Protein AF-A0A9W3SSZ9-F1 (afdb_monomer)

pLDDT: mean 79.17, std 15.94, range [37.56, 94.69]

InterPro domains:
  IPR004995 Bacillus/Clostridium Ger spore germination protein [PF03323] (5-153)
  IPR050768 UPF0353/GerABKA protein families [PTHR22550] (8-150)

Radius of gyration: 18.75 Å; Cα contacts (8 Å, |Δi|>4): 209; chains: 1; bounding box: 41×47×50 Å

Solvent-accessible surface area (backbone atoms only — not comparable to full-atom values): 9500 Å² total; per-residue (Å²): 94,78,46,82,37,89,96,51,39,35,37,41,47,67,49,76,59,39,33,28,64,63,54,42,49,64,56,41,48,51,64,58,72,78,48,79,72,95,48,69,66,55,51,54,72,70,40,93,54,95,77,55,45,78,49,64,55,65,68,63,50,52,56,38,38,72,63,9,16,38,39,38,29,44,71,88,42,82,65,50,32,37,36,38,80,36,40,54,74,74,77,75,74,83,67,78,87,76,92,76,89,85,80,98,64,90,85,79,72,79,64,93,50,64,62,59,39,50,24,55,51,46,71,75,48,77,50,94,47,58,45,75,47,77,46,74,48,61,95,84,78,55,40,80,47,71,52,75,50,65,81,68,86,130

Secondary structure (DSSP, 8-state):
-EEEETTEEEEEE--TTTB-HHHIIIIIIHHHHS---SSHHHHHHHSS-TT-EEE--HHHHHHHHHTTEEEEEESS--S-EEEEE-B-----------------S------S-HHHHHHHHHHHS--TTEEEEEEEE-TTT-EEEEEEEES---

Nearest PDB structures (foldseek):
  6o59-assembly3_A  TM=6.657E-01  e=6.875E-06  Priestia megaterium
  6o59-assembly3_B  TM=6.948E-01  e=1.171E-02  Priestia megaterium
  8kea-assembly1_W  TM=2.723E-01  e=7.131E+00  unclassified Caudoviricetes

Organism: NCBI:txid1423143

Sequence (154 aa):
MEIASNNSAIVISYFRTLIDVNIFHEEVLTYIKEKSFDSLQDIQSVLPFENSKITNQMEDIQDSILNGYILIQFNTDKLNCLLVNVSKKEKRDISKAEIEYNIVGPQIAFVQDLDVNLNLVRRKLSTPYLQMKELKVGSLSNTTVAIVYVTRIS

Mean predicted aligned error: 10.83 Å

Foldseek 3Di:
DWADDPPWIKDKDADPLFFDVVCCVPQQVVQVNVDHDPDPVRSVVRGPAPDKDKDQDPVVVLQLRLNTWMWMDTPVDPRITITGHRGPDDPPVPPPDDDDDDDPDPPPDDDPDPSNVVSVVSNVDSDPQWDKDWAFDDPPPSDIDIDIDGNDDD

Structure (mmCIF, N/CA/C/O backbone):
data_AF-A0A9W3SSZ9-F1
#
_entry.id   AF-A0A9W3SSZ9-F1
#
loop_
_atom_site.group_PDB
_atom_site.id
_atom_site.type_symbol
_atom_site.label_atom_id
_atom_site.label_alt_id
_atom_site.label_comp_id
_atom_site.label_asym_id
_atom_site.label_entity_id
_atom_site.label_seq_id
_atom_site.pdbx_PDB_ins_code
_atom_site.Cartn_x
_atom_site.Cartn_y
_atom_site.Cartn_z
_atom_site.occupancy
_atom_site.B_iso_or_equiv
_atom_site.auth_seq_id
_atom_site.auth_comp_id
_atom_site.auth_asym_id
_atom_site.auth_atom_id
_atom_site.pdbx_PDB_model_num
ATOM 1 N N . MET A 1 1 ? 0.307 -7.162 4.121 1.00 60.81 1 MET A N 1
ATOM 2 C CA . MET A 1 1 ? 1.123 -7.476 5.313 1.00 60.81 1 MET A CA 1
ATOM 3 C C . MET A 1 1 ? 0.175 -7.640 6.487 1.00 60.81 1 MET A C 1
ATOM 5 O O . MET A 1 1 ? -0.707 -6.807 6.639 1.00 60.81 1 MET A O 1
ATOM 9 N N . GLU A 1 2 ? 0.321 -8.695 7.282 1.00 55.72 2 GLU A N 1
ATOM 10 C CA . GLU A 1 2 ? -0.495 -8.914 8.486 1.00 55.72 2 GLU A CA 1
ATOM 11 C C . GLU A 1 2 ? 0.363 -8.664 9.731 1.00 55.72 2 GLU A C 1
ATOM 13 O O . GLU A 1 2 ? 1.519 -9.090 9.777 1.00 55.72 2 GLU A O 1
ATOM 18 N N . ILE A 1 3 ? -0.175 -7.933 10.708 1.00 59.28 3 ILE A N 1
ATOM 19 C CA . ILE A 1 3 ? 0.488 -7.588 11.970 1.00 59.28 3 ILE A CA 1
ATOM 20 C C . ILE A 1 3 ? -0.464 -7.958 13.108 1.00 59.28 3 ILE A C 1
ATOM 22 O O . ILE A 1 3 ? -1.571 -7.437 13.202 1.00 59.28 3 ILE A O 1
ATOM 26 N N . ALA A 1 4 ? -0.050 -8.866 13.987 1.00 52.44 4 ALA A N 1
ATOM 27 C CA . ALA A 1 4 ? -0.847 -9.222 15.155 1.00 52.44 4 ALA A CA 1
ATOM 28 C C . ALA A 1 4 ? -0.723 -8.132 16.235 1.00 52.44 4 ALA A C 1
ATOM 30 O O . ALA A 1 4 ? 0.385 -7.842 16.679 1.00 52.44 4 ALA A O 1
ATOM 31 N N . SER A 1 5 ? -1.850 -7.558 16.665 1.00 44.97 5 SER A N 1
ATOM 32 C CA . SER A 1 5 ? -1.963 -6.775 17.902 1.00 44.97 5 SER A CA 1
ATOM 33 C C . SER A 1 5 ? -2.897 -7.525 18.859 1.00 44.97 5 SER A C 1
ATOM 35 O O . SER A 1 5 ? -3.788 -8.252 18.410 1.00 44.97 5 SER A O 1
ATOM 37 N N . ASN A 1 6 ? -2.634 -7.451 20.168 1.00 46.12 6 ASN A N 1
ATOM 38 C CA . ASN A 1 6 ? -3.260 -8.312 21.177 1.00 46.12 6 ASN A CA 1
ATOM 39 C C . ASN A 1 6 ? -4.797 -8.292 21.0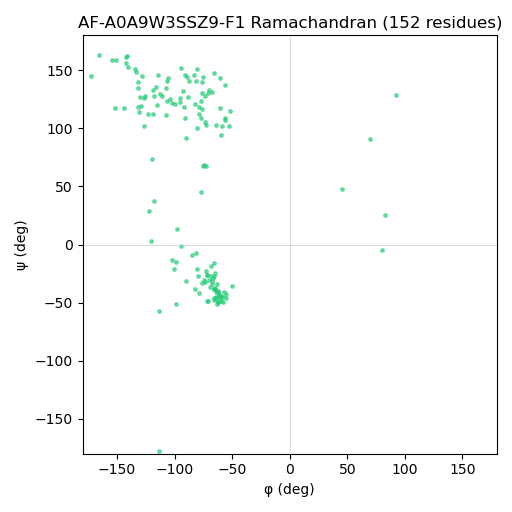60 1.00 46.12 6 ASN A C 1
ATOM 41 O O . ASN A 1 6 ? -5.438 -7.280 21.311 1.00 46.12 6 ASN A O 1
ATOM 45 N N . ASN A 1 7 ? -5.349 -9.458 20.707 1.00 50.53 7 ASN A N 1
ATOM 46 C CA . ASN A 1 7 ? -6.765 -9.804 20.528 1.00 50.53 7 ASN A CA 1
ATOM 47 C C . ASN A 1 7 ? -7.471 -9.406 19.213 1.00 50.53 7 ASN A C 1
ATOM 49 O O . ASN A 1 7 ? -8.598 -9.848 18.998 1.00 50.53 7 ASN A O 1
ATOM 53 N N . SER A 1 8 ? -6.834 -8.674 18.293 1.00 61.81 8 SER A N 1
ATOM 54 C CA . SER A 1 8 ? -7.321 -8.486 16.912 1.00 61.81 8 SER A CA 1
ATOM 55 C C . SER A 1 8 ? -6.151 -8.235 15.959 1.00 61.81 8 SER A C 1
ATOM 57 O O . SER A 1 8 ? -5.426 -7.251 16.079 1.00 61.81 8 SER A O 1
ATOM 59 N N . ALA A 1 9 ? -5.944 -9.130 14.990 1.00 79.94 9 ALA A N 1
ATOM 60 C CA . ALA A 1 9 ? -4.898 -8.943 13.987 1.00 79.94 9 ALA A CA 1
ATOM 61 C C . ALA A 1 9 ? -5.236 -7.747 13.082 1.00 79.94 9 ALA A C 1
ATOM 63 O O . ALA A 1 9 ? -6.350 -7.660 12.572 1.00 79.94 9 ALA A O 1
ATOM 64 N N . ILE A 1 10 ? -4.282 -6.844 12.872 1.00 86.50 10 ILE A N 1
ATOM 65 C CA . ILE A 1 10 ? -4.391 -5.721 11.940 1.00 86.50 10 ILE A CA 1
ATOM 66 C C . ILE A 1 10 ? -3.817 -6.166 10.594 1.00 86.50 10 ILE A C 1
ATOM 68 O O . ILE A 1 10 ? -2.720 -6.721 10.507 1.00 86.50 10 ILE A O 1
ATOM 72 N N . VAL A 1 11 ? -4.549 -5.910 9.518 1.00 88.31 11 VAL A N 1
ATOM 73 C CA . VAL A 1 11 ? -4.113 -6.192 8.152 1.00 88.31 11 VAL A CA 1
ATOM 74 C C . VAL A 1 11 ? -3.858 -4.873 7.442 1.00 88.31 11 VAL A C 1
ATOM 76 O O . VAL A 1 11 ? -4.721 -3.999 7.411 1.00 88.31 11 VAL A O 1
ATOM 79 N N . ILE A 1 12 ? -2.670 -4.749 6.851 1.00 91.06 12 ILE A N 1
ATOM 80 C CA . ILE A 1 12 ? -2.271 -3.586 6.062 1.00 91.06 12 ILE A CA 1
ATOM 81 C C . ILE A 1 12 ? -2.061 -4.006 4.606 1.00 91.06 12 ILE A C 1
ATOM 83 O O . ILE A 1 12 ? -1.206 -4.849 4.307 1.00 91.06 12 ILE A O 1
ATOM 87 N N . SER A 1 13 ? -2.819 -3.405 3.693 1.00 90.69 13 SER A N 1
ATOM 88 C CA . SER A 1 13 ? -2.784 -3.685 2.251 1.00 90.69 13 SER A CA 1
ATOM 89 C C . SER A 1 13 ? -2.327 -2.457 1.468 1.00 90.69 13 SER A C 1
ATOM 91 O O . SER A 1 13 ? -2.767 -1.348 1.751 1.00 90.69 13 SER A O 1
ATOM 93 N N . TYR A 1 14 ? -1.427 -2.644 0.500 1.00 90.38 14 TYR A N 1
ATOM 94 C CA . TYR A 1 14 ? -0.870 -1.558 -0.311 1.00 90.38 14 TYR A CA 1
ATOM 95 C C . TYR A 1 14 ? -0.150 -2.082 -1.557 1.00 90.38 14 TYR A C 1
ATOM 97 O O . TYR A 1 14 ? 0.264 -3.243 -1.613 1.00 90.38 14 TYR A O 1
ATOM 105 N N . PHE A 1 15 ? 0.078 -1.196 -2.527 1.00 86.56 15 PHE A N 1
ATOM 106 C CA . PHE A 1 15 ? 1.016 -1.439 -3.621 1.00 86.56 15 PHE A CA 1
ATOM 107 C C . PHE A 1 15 ? 2.404 -0.917 -3.251 1.00 86.56 15 PHE A C 1
ATOM 109 O O . PHE A 1 15 ? 2.631 0.291 -3.233 1.00 86.56 15 PHE A O 1
ATOM 116 N N . ARG A 1 16 ? 3.355 -1.830 -3.004 1.00 84.62 16 ARG A N 1
ATOM 117 C CA . ARG A 1 16 ? 4.745 -1.500 -2.619 1.00 84.62 16 ARG A CA 1
ATOM 118 C C . ARG A 1 16 ? 5.395 -0.479 -3.557 1.00 84.62 16 ARG A C 1
ATOM 120 O O . ARG A 1 16 ? 6.150 0.376 -3.112 1.00 84.62 16 ARG A O 1
ATOM 127 N N . THR A 1 17 ? 5.077 -0.543 -4.847 1.00 81.88 17 THR A N 1
ATOM 128 C CA . THR A 1 17 ? 5.632 0.365 -5.853 1.00 81.88 17 THR A CA 1
ATOM 129 C C . THR A 1 17 ? 5.144 1.802 -5.691 1.00 81.88 17 THR A C 1
ATOM 131 O O . THR A 1 17 ? 5.870 2.700 -6.093 1.00 81.88 17 THR A O 1
ATOM 134 N N . LEU A 1 18 ? 3.958 2.041 -5.121 1.00 86.31 18 LEU A N 1
ATOM 135 C CA . LEU A 1 18 ? 3.317 3.363 -5.051 1.00 86.31 18 LEU A CA 1
ATOM 136 C C . LEU A 1 18 ? 3.510 4.090 -3.716 1.00 86.31 18 LEU A C 1
ATOM 138 O O . LEU A 1 18 ? 3.280 5.297 -3.645 1.00 86.31 18 LEU A O 1
ATOM 142 N N . ILE A 1 19 ? 3.937 3.375 -2.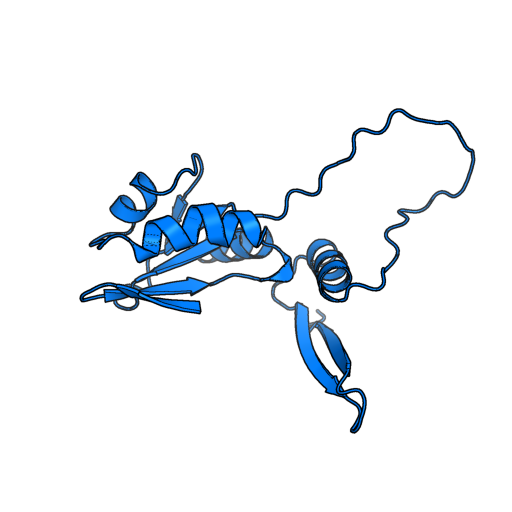678 1.00 89.50 19 ILE A N 1
ATOM 143 C CA . ILE A 1 19 ? 4.148 3.943 -1.346 1.00 89.50 19 ILE A CA 1
ATOM 144 C C . ILE A 1 19 ? 5.602 4.362 -1.136 1.00 89.50 19 ILE A C 1
ATOM 146 O O . ILE A 1 19 ? 6.525 3.771 -1.708 1.00 89.50 19 ILE A O 1
ATOM 150 N N . ASP A 1 20 ? 5.807 5.362 -0.287 1.00 89.56 20 ASP A N 1
ATOM 151 C CA . ASP A 1 20 ? 7.107 5.668 0.291 1.00 89.56 20 ASP A CA 1
ATOM 152 C C . ASP A 1 20 ? 7.377 4.685 1.431 1.00 89.56 20 ASP A C 1
ATOM 154 O O . ASP A 1 20 ? 6.689 4.662 2.451 1.00 89.56 20 ASP A O 1
ATOM 158 N N . VAL A 1 21 ? 8.367 3.820 1.219 1.00 86.06 21 VAL A N 1
ATOM 159 C CA . VAL A 1 21 ? 8.701 2.752 2.161 1.00 86.06 21 VAL A CA 1
ATOM 160 C C . VAL A 1 21 ? 9.253 3.332 3.464 1.00 86.06 21 VAL A C 1
ATOM 162 O O . VAL A 1 21 ? 8.993 2.762 4.519 1.00 86.06 21 VAL A O 1
ATOM 165 N N . ASN A 1 22 ? 9.948 4.472 3.428 1.00 87.50 22 ASN A N 1
ATOM 166 C CA . ASN A 1 22 ? 10.500 5.079 4.639 1.00 87.50 22 ASN A CA 1
ATOM 167 C C . ASN A 1 22 ? 9.374 5.647 5.503 1.00 87.50 22 ASN A C 1
ATOM 169 O O . ASN A 1 22 ? 9.273 5.276 6.668 1.00 87.50 22 ASN A O 1
ATOM 173 N N . ILE A 1 23 ? 8.459 6.422 4.906 1.00 87.75 23 ILE A N 1
ATOM 174 C CA . ILE A 1 23 ? 7.266 6.936 5.606 1.00 87.75 23 ILE A CA 1
ATOM 175 C C . ILE A 1 23 ? 6.444 5.771 6.168 1.00 87.75 23 ILE A C 1
ATOM 177 O O . ILE A 1 23 ? 6.046 5.781 7.329 1.00 87.75 23 ILE A O 1
ATOM 181 N N . PHE A 1 24 ? 6.221 4.719 5.375 1.00 88.94 24 PHE A N 1
ATOM 182 C CA . PHE A 1 24 ? 5.481 3.550 5.846 1.00 88.94 24 PHE A CA 1
ATOM 183 C C . PHE A 1 24 ? 6.148 2.876 7.057 1.00 88.94 24 PHE A C 1
ATOM 185 O O . PHE A 1 24 ? 5.474 2.523 8.026 1.00 88.94 24 PHE A O 1
ATOM 192 N N . HIS A 1 25 ? 7.466 2.693 7.031 1.00 86.12 25 HIS A N 1
ATOM 193 C CA . HIS A 1 25 ? 8.176 2.049 8.132 1.00 86.12 25 HIS A CA 1
ATOM 194 C C . HIS A 1 25 ? 8.2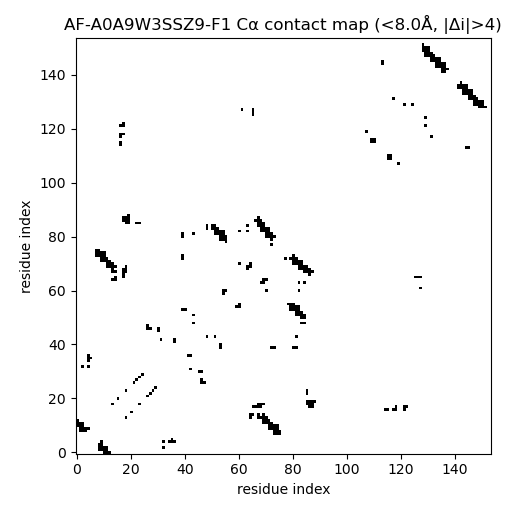62 2.936 9.379 1.00 86.12 25 HIS A C 1
ATOM 196 O O . HIS A 1 25 ? 7.952 2.461 10.471 1.00 86.12 25 HIS A O 1
ATOM 202 N N . GLU A 1 26 ? 8.657 4.196 9.227 1.00 85.06 26 GLU A N 1
ATOM 203 C CA . GLU A 1 26 ? 8.935 5.093 10.351 1.00 85.06 26 GLU A CA 1
ATOM 204 C C . GLU A 1 26 ? 7.653 5.666 10.962 1.00 85.06 26 GLU A C 1
ATOM 206 O O . GLU A 1 26 ? 7.518 5.681 12.186 1.00 85.06 26 GLU A O 1
ATOM 211 N N . GLU A 1 27 ? 6.683 6.056 10.132 1.00 84.25 27 GLU A N 1
ATOM 212 C CA . GLU A 1 27 ? 5.498 6.808 10.564 1.00 84.25 27 GLU A CA 1
ATOM 213 C C . GLU A 1 27 ? 4.228 5.959 10.689 1.00 84.25 27 GLU A C 1
ATOM 215 O O . GLU A 1 27 ? 3.252 6.402 11.292 1.00 84.25 27 GLU A O 1
ATOM 220 N N . VAL A 1 28 ? 4.213 4.730 10.161 1.00 87.62 28 VAL A N 1
ATOM 221 C CA . VAL A 1 28 ? 3.059 3.822 10.305 1.00 87.62 28 VAL A CA 1
ATOM 222 C C . VAL A 1 28 ? 3.413 2.604 11.147 1.00 87.62 28 VAL A C 1
ATOM 224 O O . VAL A 1 28 ? 2.773 2.353 12.169 1.00 87.62 28 VAL A O 1
ATOM 227 N N . LEU A 1 29 ? 4.428 1.830 10.749 1.00 86.12 29 LEU A N 1
ATOM 228 C CA . LEU A 1 29 ? 4.731 0.567 11.431 1.00 86.12 29 LEU A CA 1
ATOM 229 C C . LEU A 1 29 ? 5.193 0.765 12.877 1.00 86.12 29 LEU A C 1
ATOM 231 O O . LEU A 1 29 ? 4.806 -0.038 13.727 1.00 86.12 29 LEU A O 1
ATOM 235 N N . THR A 1 30 ? 5.983 1.802 13.163 1.00 84.31 30 THR A N 1
ATOM 236 C CA . THR A 1 30 ? 6.425 2.127 14.531 1.00 84.31 30 THR A CA 1
ATOM 237 C C . THR A 1 30 ? 5.227 2.356 15.455 1.00 84.31 30 THR A C 1
ATOM 239 O O . THR A 1 30 ? 5.103 1.705 16.488 1.00 84.31 30 THR A O 1
ATOM 242 N N . TYR A 1 31 ? 4.269 3.183 15.029 1.00 83.56 31 TYR A N 1
ATOM 243 C CA . TYR A 1 31 ? 3.095 3.532 15.831 1.00 83.56 31 TYR A CA 1
ATOM 244 C C . TYR A 1 31 ? 2.125 2.364 16.028 1.00 83.56 31 TYR A C 1
ATOM 246 O O . TYR A 1 31 ? 1.539 2.230 17.103 1.00 83.56 31 TYR A O 1
ATOM 254 N N . ILE A 1 32 ? 1.958 1.512 15.010 1.00 83.31 32 ILE A N 1
ATOM 255 C CA . ILE A 1 32 ? 1.027 0.378 15.077 1.00 83.31 32 ILE A CA 1
ATOM 256 C C . ILE A 1 32 ? 1.588 -0.774 15.923 1.00 83.31 32 ILE A C 1
ATOM 258 O O . ILE A 1 32 ? 0.825 -1.473 16.584 1.00 83.31 32 ILE A O 1
ATOM 262 N N . LYS A 1 33 ? 2.910 -0.993 15.923 1.00 78.69 33 LYS A N 1
ATOM 263 C CA . LYS A 1 33 ? 3.532 -2.095 16.680 1.00 78.69 33 LYS A CA 1
ATOM 264 C C . LYS A 1 33 ? 3.596 -1.849 18.183 1.00 78.69 33 LYS A C 1
ATOM 266 O O . LYS A 1 33 ? 3.581 -2.807 18.949 1.00 78.69 33 LYS A O 1
ATOM 271 N N . GLU A 1 34 ? 3.710 -0.595 18.602 1.00 68.38 34 GLU A N 1
ATOM 272 C CA . GLU A 1 34 ? 3.947 -0.245 20.006 1.00 68.38 34 GLU A CA 1
ATOM 273 C C . GLU A 1 34 ? 2.665 -0.169 20.847 1.00 68.38 34 GLU A C 1
ATOM 275 O O . GLU A 1 34 ? 2.740 -0.048 22.070 1.00 68.38 34 GLU A O 1
ATOM 280 N N . LYS A 1 35 ? 1.485 -0.238 20.218 1.00 72.75 35 LYS A N 1
ATOM 281 C CA . LYS A 1 35 ? 0.201 0.019 20.878 1.00 72.75 35 LYS A CA 1
ATOM 282 C C . LYS A 1 35 ? -0.861 -1.024 20.536 1.00 72.75 35 LYS A C 1
ATOM 284 O O . LYS A 1 35 ? -0.877 -1.618 19.459 1.00 72.75 35 LYS A O 1
ATOM 289 N N . SER A 1 36 ? -1.775 -1.227 21.479 1.00 77.81 36 SER A N 1
ATOM 290 C CA . SER A 1 36 ? -3.044 -1.914 21.248 1.00 77.81 36 SER A CA 1
ATOM 291 C C . SER A 1 36 ? -4.090 -0.910 20.773 1.00 77.81 36 SER A C 1
ATOM 293 O O . SER A 1 36 ? -4.140 0.211 21.280 1.00 77.81 36 SER A O 1
ATOM 295 N N . PHE A 1 37 ? -4.926 -1.324 19.827 1.00 83.19 37 PHE A N 1
ATOM 296 C CA . PHE A 1 37 ? -6.004 -0.507 19.280 1.00 83.19 37 PHE A CA 1
ATOM 297 C C . PHE A 1 37 ? -7.286 -1.329 19.257 1.00 83.19 37 PHE A C 1
ATOM 299 O O . PHE A 1 37 ? -7.259 -2.474 18.802 1.00 83.19 37 PHE A O 1
ATOM 306 N N . ASP A 1 38 ? -8.387 -0.728 19.700 1.00 82.19 38 ASP A N 1
ATOM 307 C CA . ASP A 1 38 ? -9.701 -1.374 19.738 1.00 82.19 38 ASP A CA 1
ATOM 308 C C . ASP A 1 38 ? -10.580 -0.935 18.555 1.00 82.19 38 ASP A C 1
ATOM 310 O O . ASP A 1 38 ? -11.510 -1.642 18.165 1.00 82.19 38 ASP A O 1
ATOM 314 N N . SER A 1 39 ? -10.275 0.219 17.947 1.00 86.06 39 SER A N 1
ATOM 315 C CA . SER A 1 39 ? -11.007 0.777 16.810 1.00 86.06 39 SER A CA 1
ATOM 316 C C . SER A 1 39 ? -10.098 1.437 15.764 1.00 86.06 39 SER A C 1
ATOM 318 O O . SER A 1 39 ? -8.934 1.762 16.011 1.00 86.06 39 SER A O 1
ATOM 320 N N . LEU A 1 40 ? -10.631 1.644 14.553 1.00 87.56 40 LEU A N 1
ATOM 321 C CA . LEU A 1 40 ? -9.913 2.345 13.479 1.00 87.56 40 LEU A CA 1
ATOM 322 C C . LEU A 1 40 ? -9.698 3.826 13.818 1.00 87.56 40 LEU A C 1
ATOM 324 O O . LEU A 1 40 ? -8.711 4.413 13.380 1.00 87.56 40 LEU A O 1
ATOM 328 N N . GLN A 1 41 ? -10.594 4.416 14.610 1.00 88.00 41 GLN A N 1
ATOM 329 C CA . GLN A 1 41 ? -10.499 5.789 15.100 1.00 88.00 41 GLN A CA 1
ATOM 330 C C . GLN A 1 41 ? -9.299 5.961 16.037 1.00 88.00 41 GLN A C 1
ATOM 332 O O . GLN A 1 41 ? -8.602 6.973 15.955 1.00 88.00 41 GLN A O 1
ATOM 337 N N . ASP A 1 42 ? -9.000 4.955 16.863 1.00 87.81 42 ASP A N 1
ATOM 338 C CA . ASP A 1 42 ? -7.824 4.985 17.738 1.00 87.81 42 ASP A CA 1
ATOM 339 C C . ASP A 1 42 ? -6.541 5.018 16.907 1.00 87.81 42 ASP A C 1
ATO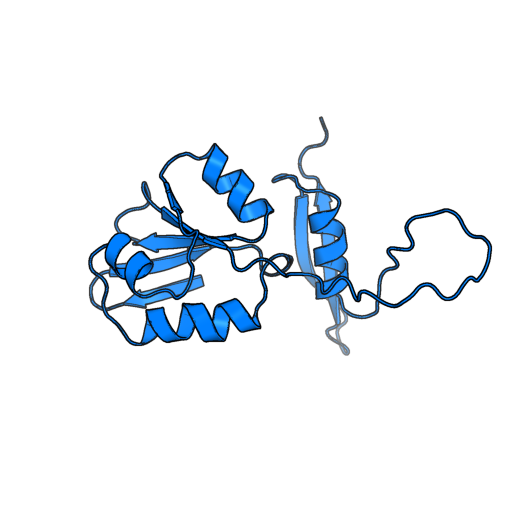M 341 O O . ASP A 1 42 ? -5.665 5.852 17.142 1.00 87.81 42 ASP A O 1
ATOM 345 N N . ILE A 1 43 ? -6.460 4.168 15.878 1.00 87.88 43 ILE A N 1
ATOM 346 C CA . ILE A 1 43 ? -5.331 4.154 14.939 1.00 87.88 43 ILE A CA 1
ATOM 347 C C . ILE A 1 43 ? -5.223 5.513 14.237 1.00 87.88 43 ILE A C 1
ATOM 349 O O . ILE A 1 43 ? -4.140 6.095 14.181 1.00 87.88 43 ILE A O 1
ATOM 353 N N . GLN A 1 44 ? -6.347 6.048 13.756 1.00 88.62 44 GLN A N 1
ATOM 354 C CA . GLN A 1 44 ? -6.408 7.344 13.085 1.00 88.62 44 GLN A CA 1
ATOM 355 C C . GLN A 1 44 ? -5.872 8.485 13.961 1.00 88.62 44 GLN A C 1
ATOM 357 O O . GLN A 1 44 ? -5.159 9.350 13.462 1.00 88.62 44 GLN A O 1
ATOM 362 N N . SER A 1 45 ? -6.190 8.475 15.257 1.00 85.81 45 SER A N 1
ATOM 363 C CA . SER A 1 45 ? -5.787 9.522 16.203 1.00 85.81 45 SER A CA 1
ATOM 364 C C . SER A 1 45 ? -4.295 9.512 16.551 1.00 85.81 45 SER A C 1
ATOM 366 O O . SER A 1 45 ? -3.736 10.543 16.923 1.00 85.81 45 SER A O 1
ATOM 368 N N . VAL A 1 46 ? -3.649 8.348 16.456 1.00 85.88 46 VAL A N 1
ATOM 369 C CA . VAL A 1 46 ? -2.236 8.171 16.817 1.00 85.88 46 VAL A CA 1
ATOM 370 C C . VAL A 1 46 ? -1.315 8.409 15.627 1.00 85.88 46 VAL A C 1
ATOM 372 O O . VAL A 1 46 ? -0.175 8.838 15.805 1.00 85.88 46 VAL A O 1
ATOM 375 N N . LEU A 1 47 ? -1.792 8.099 14.427 1.00 85.69 47 LEU A N 1
ATOM 376 C CA . LEU A 1 47 ? -1.026 8.239 13.203 1.00 85.69 47 LEU A CA 1
ATOM 377 C C . LEU A 1 47 ? -0.841 9.731 12.847 1.00 85.69 47 LEU A C 1
ATOM 379 O O . LEU A 1 47 ? -1.828 10.466 12.793 1.00 85.69 47 LEU A O 1
ATOM 383 N N . PRO A 1 48 ? 0.389 10.197 12.550 1.00 82.25 48 PRO A N 1
ATOM 384 C CA . PRO A 1 48 ? 0.689 11.610 12.286 1.00 82.25 48 PRO A CA 1
ATOM 385 C C . PRO A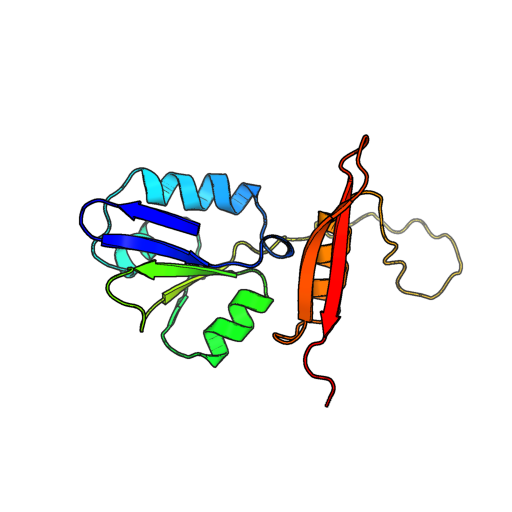 1 48 ? 0.265 12.071 10.873 1.00 82.25 48 PRO A C 1
ATOM 387 O O . PRO A 1 48 ? 1.013 12.750 10.175 1.00 82.25 48 PRO A O 1
ATOM 390 N N . PHE A 1 49 ? -0.941 11.708 10.424 1.00 83.56 49 PHE A N 1
ATOM 391 C CA . PHE A 1 49 ? -1.434 11.986 9.071 1.00 83.56 49 PHE A CA 1
ATOM 392 C C . PHE A 1 49 ? -2.749 12.767 9.112 1.00 83.56 49 PHE A C 1
ATOM 394 O O . PHE A 1 49 ? -3.795 12.223 9.467 1.00 83.56 49 PHE A O 1
ATOM 401 N N . GLU A 1 50 ? -2.713 14.025 8.665 1.00 68.38 50 GLU A N 1
ATOM 402 C CA . GLU A 1 50 ? -3.858 14.948 8.755 1.00 68.38 50 GLU A CA 1
ATOM 403 C C . GLU A 1 50 ? -5.075 14.541 7.906 1.00 68.38 50 GLU A C 1
ATOM 405 O O . GLU A 1 50 ? -6.201 14.870 8.254 1.00 68.38 50 GLU A O 1
ATOM 410 N N . ASN A 1 51 ? -4.873 13.805 6.806 1.00 73.56 51 ASN A N 1
ATOM 411 C CA . ASN A 1 51 ? -5.925 13.505 5.820 1.00 73.56 51 ASN A CA 1
ATOM 412 C C . ASN A 1 51 ? -6.224 12.005 5.688 1.00 73.56 51 ASN A C 1
ATOM 414 O O . ASN A 1 51 ? -6.441 11.491 4.587 1.00 73.56 51 ASN A O 1
ATOM 418 N N . SER A 1 52 ? -6.189 11.280 6.802 1.00 88.56 52 SER A N 1
ATOM 419 C CA . SER A 1 52 ? -6.619 9.884 6.842 1.00 88.56 52 SER A CA 1
ATOM 420 C C . SER A 1 52 ? -8.153 9.779 6.806 1.00 88.56 52 SER A C 1
ATOM 422 O O . SER A 1 52 ? -8.857 10.629 7.353 1.00 88.56 52 SER A O 1
ATOM 424 N N . LYS A 1 53 ? -8.693 8.759 6.128 1.00 92.44 53 LYS A N 1
ATOM 425 C CA . LYS A 1 53 ? -10.143 8.599 5.898 1.00 92.44 53 LYS A CA 1
ATOM 426 C C . LYS A 1 53 ? -10.592 7.195 6.276 1.00 92.44 53 LYS A C 1
ATOM 428 O O . LYS A 1 53 ? -10.057 6.228 5.746 1.00 92.44 53 LYS A O 1
ATOM 433 N N . ILE A 1 54 ? -11.608 7.078 7.128 1.00 93.69 54 ILE A N 1
ATOM 434 C CA . ILE A 1 54 ? -12.298 5.804 7.361 1.00 93.69 54 ILE A CA 1
ATOM 435 C C . ILE A 1 54 ? -13.426 5.674 6.336 1.00 93.69 54 ILE A C 1
ATOM 437 O O . ILE A 1 54 ? -14.235 6.592 6.188 1.00 93.69 54 ILE A O 1
ATOM 441 N N . THR A 1 55 ? -13.474 4.565 5.602 1.00 94.00 55 THR A N 1
ATOM 442 C CA . THR A 1 55 ? -14.513 4.314 4.594 1.00 94.00 55 THR A CA 1
ATOM 443 C C . THR A 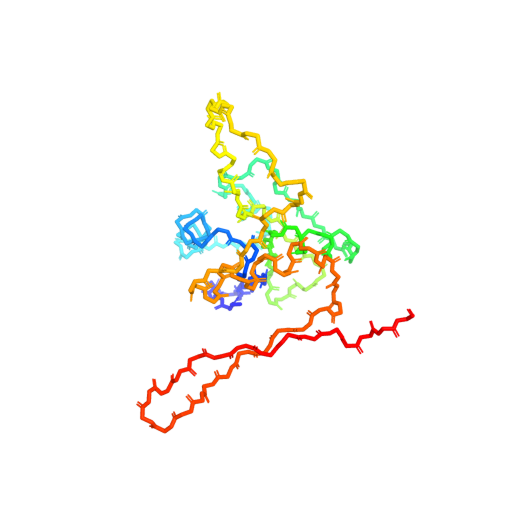1 55 ? -14.789 2.821 4.431 1.00 94.00 55 THR A C 1
ATOM 445 O O . THR A 1 55 ? -13.957 1.971 4.752 1.00 94.00 55 THR A O 1
ATOM 448 N N . ASN A 1 56 ? -15.971 2.519 3.905 1.00 93.44 56 ASN A N 1
ATOM 449 C CA . ASN A 1 56 ? -16.396 1.197 3.448 1.00 93.44 56 ASN A CA 1
ATOM 450 C C . ASN A 1 56 ? -16.773 1.195 1.952 1.00 93.44 56 ASN A C 1
ATOM 452 O O . ASN A 1 56 ? -17.233 0.184 1.423 1.00 93.44 56 ASN A O 1
ATOM 456 N N . GLN A 1 57 ? -16.604 2.331 1.267 1.00 93.75 57 GLN A N 1
ATOM 457 C CA . GLN A 1 57 ? -16.960 2.485 -0.140 1.00 93.75 57 GLN A CA 1
ATOM 458 C C . GLN A 1 57 ? -15.846 1.928 -1.027 1.00 93.75 57 GLN A C 1
ATOM 460 O O . GLN A 1 57 ? -14.703 2.381 -0.975 1.00 93.75 57 GLN A O 1
ATOM 465 N N . MET A 1 58 ? -16.178 0.946 -1.866 1.00 90.31 58 MET A N 1
ATOM 466 C CA . MET A 1 58 ? -15.194 0.253 -2.707 1.00 90.31 58 MET A CA 1
ATOM 467 C C . MET A 1 58 ? -14.518 1.171 -3.731 1.00 90.31 58 MET A C 1
ATOM 469 O O . MET A 1 58 ? -13.342 0.979 -4.027 1.00 90.31 58 MET A O 1
ATOM 473 N N . GLU A 1 59 ? -15.240 2.162 -4.249 1.00 89.75 59 GLU A N 1
ATOM 474 C CA . GLU A 1 59 ? -14.722 3.152 -5.202 1.00 89.75 59 GLU A CA 1
ATOM 475 C C . GLU A 1 59 ? -13.611 3.997 -4.562 1.00 89.75 59 GLU A C 1
ATOM 477 O O . GLU A 1 59 ? -12.490 4.023 -5.066 1.00 89.75 59 GLU A O 1
ATOM 482 N N . ASP A 1 60 ? -13.873 4.560 -3.375 1.00 91.00 60 ASP A N 1
ATOM 483 C CA . ASP A 1 60 ? -12.878 5.305 -2.593 1.00 91.00 60 ASP A CA 1
ATOM 484 C C . ASP A 1 60 ? -11.621 4.471 -2.314 1.00 91.00 60 ASP A C 1
ATOM 486 O O . ASP A 1 60 ? -10.495 4.974 -2.379 1.00 91.00 60 ASP A O 1
ATOM 490 N N . ILE A 1 61 ? -11.815 3.197 -1.959 1.00 92.56 61 ILE A N 1
ATOM 491 C CA . ILE A 1 61 ? -10.730 2.274 -1.621 1.00 92.56 61 ILE A CA 1
ATOM 492 C C . ILE A 1 61 ? -9.855 2.004 -2.845 1.00 92.56 61 ILE A C 1
ATOM 494 O O . ILE A 1 61 ? -8.627 2.084 -2.749 1.00 92.56 61 ILE A O 1
ATOM 498 N N . GLN A 1 62 ? -10.471 1.693 -3.988 1.00 90.50 62 GLN A N 1
ATOM 499 C CA . GLN A 1 62 ? -9.746 1.414 -5.227 1.00 90.50 62 GLN A CA 1
ATOM 500 C C . GLN A 1 62 ? -8.945 2.632 -5.677 1.00 90.50 62 GLN A C 1
ATOM 502 O O . GLN A 1 62 ? -7.738 2.509 -5.910 1.00 90.50 62 GLN A O 1
ATOM 507 N N . ASP A 1 63 ? -9.584 3.800 -5.723 1.00 91.06 63 ASP A N 1
ATOM 508 C CA . ASP A 1 63 ? -8.929 5.040 -6.126 1.00 91.06 63 ASP A CA 1
ATOM 509 C C . ASP A 1 63 ? -7.776 5.384 -5.180 1.00 91.06 63 ASP A C 1
ATOM 511 O O . ASP A 1 63 ? -6.672 5.702 -5.627 1.00 91.06 63 ASP A O 1
ATOM 515 N N . SER A 1 64 ? -7.971 5.257 -3.868 1.00 92.06 64 SER A N 1
ATOM 516 C CA . SER A 1 64 ? -6.931 5.584 -2.886 1.00 92.06 64 SER A CA 1
ATOM 517 C C . SER A 1 64 ? -5.729 4.641 -2.981 1.00 92.06 64 SER A C 1
ATOM 519 O O . SER A 1 64 ? -4.584 5.099 -3.028 1.00 92.06 64 SER A O 1
ATOM 521 N N . ILE A 1 65 ? -5.950 3.326 -3.072 1.00 90.81 65 ILE A N 1
ATOM 522 C CA . ILE A 1 65 ? -4.858 2.344 -3.190 1.00 90.81 65 ILE A CA 1
ATOM 523 C C . ILE A 1 65 ? -4.056 2.563 -4.484 1.00 90.81 65 ILE A C 1
ATOM 525 O O . ILE A 1 65 ? -2.822 2.492 -4.467 1.00 90.81 65 ILE A O 1
ATOM 52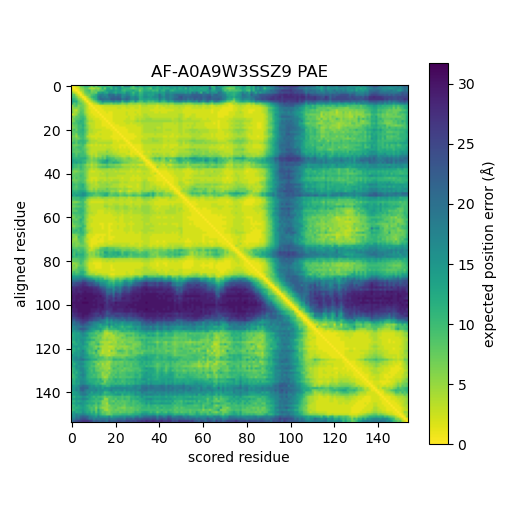9 N N . LEU A 1 66 ? -4.726 2.876 -5.599 1.00 88.12 66 LEU A N 1
ATOM 530 C CA . LEU A 1 66 ? -4.070 3.201 -6.873 1.00 88.12 66 LEU A CA 1
ATOM 531 C C . LEU A 1 66 ? -3.301 4.531 -6.834 1.00 88.12 66 LEU A C 1
ATOM 533 O O . LEU A 1 66 ? -2.403 4.736 -7.649 1.00 88.12 66 LEU A O 1
ATOM 537 N N . ASN A 1 67 ? -3.600 5.397 -5.866 1.00 89.00 67 ASN A N 1
ATOM 538 C CA . ASN A 1 67 ? -2.891 6.649 -5.613 1.00 89.00 67 ASN A CA 1
ATOM 539 C C . ASN A 1 67 ? -1.838 6.543 -4.492 1.00 89.00 67 ASN A C 1
ATOM 541 O O . ASN A 1 67 ? -1.325 7.561 -4.032 1.00 89.00 67 ASN A O 1
ATOM 545 N N . GLY A 1 68 ? -1.477 5.329 -4.059 1.00 89.12 68 GLY A N 1
ATOM 546 C CA . GLY A 1 68 ? -0.401 5.117 -3.084 1.00 89.12 68 GLY A CA 1
ATOM 547 C C . GLY A 1 68 ? -0.821 5.294 -1.626 1.00 89.12 68 GLY A C 1
ATOM 548 O O . GLY A 1 68 ? 0.016 5.592 -0.775 1.00 89.12 68 GLY A O 1
ATOM 549 N N . TYR A 1 69 ? -2.103 5.105 -1.321 1.00 93.19 69 TYR A N 1
ATOM 550 C CA . TYR A 1 69 ? -2.564 4.983 0.057 1.00 93.19 69 TYR A CA 1
ATOM 551 C C . TYR A 1 69 ? -2.325 3.558 0.567 1.00 93.19 69 TYR A C 1
ATOM 553 O O . TYR A 1 69 ? -2.361 2.587 -0.196 1.00 93.19 69 TYR A O 1
ATOM 561 N N . ILE A 1 70 ? -2.121 3.434 1.876 1.00 93.50 70 ILE A N 1
ATOM 562 C CA . ILE A 1 70 ? -2.249 2.158 2.582 1.00 93.50 70 ILE A CA 1
ATOM 563 C C . ILE A 1 70 ? -3.680 2.009 3.093 1.00 93.50 70 ILE A C 1
ATOM 565 O O . ILE A 1 70 ? -4.319 2.985 3.490 1.00 93.50 70 ILE A O 1
ATOM 569 N N . LEU A 1 71 ? -4.158 0.770 3.104 1.00 93.69 71 LEU A N 1
ATOM 570 C CA . LEU A 1 71 ? -5.417 0.370 3.712 1.00 93.69 71 LEU A CA 1
ATOM 571 C C . LEU A 1 71 ? -5.119 -0.400 4.994 1.00 93.69 71 LEU A C 1
ATOM 573 O O . LEU A 1 71 ? -4.417 -1.409 4.943 1.00 93.69 71 LEU A O 1
ATOM 577 N N . ILE A 1 72 ? -5.665 0.056 6.117 1.00 92.06 72 ILE A N 1
ATOM 578 C CA . ILE A 1 72 ? -5.558 -0.588 7.429 1.00 92.06 72 ILE A CA 1
ATOM 579 C C . ILE A 1 72 ? -6.946 -1.085 7.835 1.00 92.06 72 ILE A C 1
ATOM 581 O O . ILE A 1 72 ? -7.915 -0.330 7.798 1.00 92.06 72 ILE A O 1
ATOM 585 N N . GLN A 1 73 ? -7.046 -2.349 8.230 1.00 92.06 73 GLN A N 1
ATOM 586 C CA . GLN A 1 73 ? -8.293 -2.970 8.682 1.00 92.06 73 GLN A CA 1
ATOM 587 C C . GLN A 1 73 ? -8.018 -3.933 9.837 1.00 92.06 73 GLN A C 1
ATOM 589 O O . GLN A 1 73 ? -6.915 -4.474 9.947 1.00 92.06 73 GLN A O 1
ATOM 594 N N . PHE A 1 74 ? -9.023 -4.202 10.664 1.00 88.88 74 PHE A N 1
ATOM 595 C CA . PHE A 1 74 ? -8.953 -5.323 11.596 1.00 88.88 74 PHE A CA 1
ATOM 596 C C . PHE A 1 74 ? -9.362 -6.609 10.881 1.00 88.88 74 PHE A C 1
ATOM 598 O O . PHE A 1 74 ? -10.229 -6.619 10.016 1.00 88.88 74 PHE A O 1
ATOM 605 N N . ASN A 1 75 ? -8.761 -7.735 11.245 1.00 81.12 75 ASN A N 1
ATOM 606 C CA . ASN A 1 75 ? -9.108 -9.024 10.650 1.00 81.12 75 ASN A CA 1
ATOM 607 C C . ASN A 1 75 ? -10.559 -9.437 10.975 1.00 81.12 75 ASN A C 1
ATOM 609 O O . ASN A 1 75 ? -11.174 -10.197 10.228 1.00 81.12 75 ASN A O 1
ATOM 613 N N . THR A 1 76 ? -11.099 -8.921 12.082 1.00 80.19 76 THR A N 1
ATOM 614 C CA . THR A 1 76 ? -12.471 -9.136 12.558 1.00 80.19 76 THR A CA 1
ATOM 615 C C . THR A 1 76 ? -13.508 -8.262 11.844 1.00 80.19 76 THR A C 1
ATOM 617 O O . THR A 1 76 ? -14.650 -8.697 11.715 1.00 80.19 76 THR A O 1
ATOM 620 N N . ASP A 1 77 ? -13.125 -7.087 11.330 1.00 79.19 77 ASP A N 1
ATOM 621 C CA . ASP A 1 77 ? -13.989 -6.179 10.563 1.00 79.19 77 ASP A CA 1
ATOM 622 C C . ASP A 1 77 ? -13.345 -5.829 9.213 1.00 79.19 77 ASP A C 1
ATOM 624 O O . ASP A 1 77 ? -12.448 -4.992 9.121 1.00 79.19 77 ASP A O 1
ATOM 628 N N . LYS A 1 78 ? -13.837 -6.484 8.154 1.00 75.50 78 LYS A N 1
ATOM 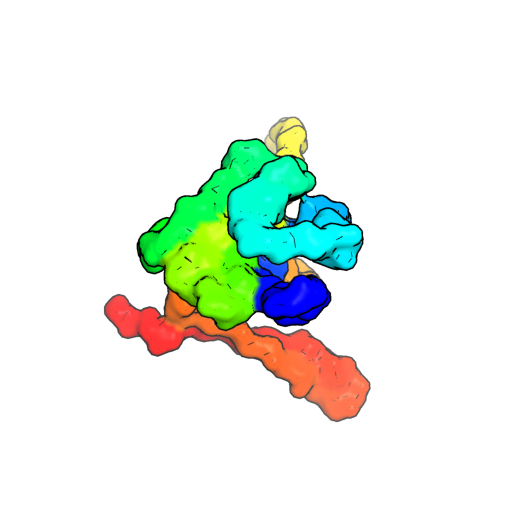629 C CA . LYS A 1 78 ? -13.418 -6.251 6.762 1.00 75.50 78 LYS A CA 1
ATOM 630 C C . LYS A 1 78 ? -14.318 -5.265 6.015 1.00 75.50 78 LYS A C 1
ATOM 632 O O . LYS A 1 78 ? -14.094 -5.037 4.828 1.00 75.50 78 LYS A O 1
ATOM 637 N N . LEU A 1 79 ? -15.370 -4.753 6.655 1.00 81.00 79 LEU A N 1
ATOM 638 C CA . LEU A 1 79 ? -16.296 -3.816 6.020 1.00 81.00 79 LEU A CA 1
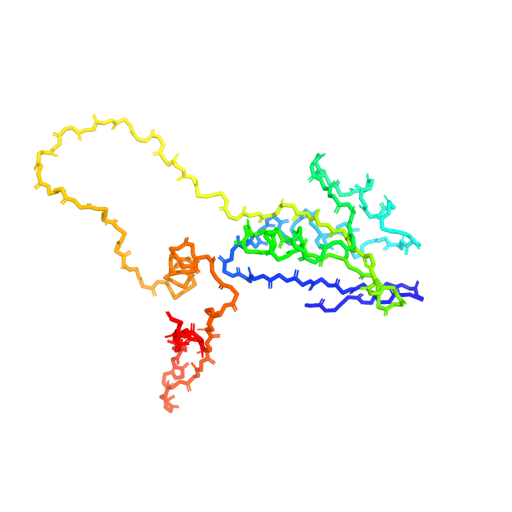ATOM 639 C C . LEU A 1 79 ? -15.733 -2.401 6.060 1.00 81.00 79 LEU A C 1
ATOM 641 O O . LEU A 1 79 ? -15.871 -1.667 5.087 1.00 81.00 79 LEU A O 1
ATOM 645 N N . ASN A 1 80 ? -15.085 -2.034 7.164 1.00 90.25 80 ASN A N 1
ATOM 646 C CA . ASN A 1 80 ? -14.497 -0.715 7.340 1.00 90.25 80 ASN A CA 1
ATOM 647 C C . ASN A 1 80 ? -12.979 -0.770 7.214 1.00 90.25 80 ASN A C 1
ATOM 649 O O . ASN A 1 80 ? -12.323 -1.699 7.686 1.00 90.25 80 ASN A O 1
ATOM 653 N N . CYS A 1 81 ? -12.409 0.270 6.619 1.00 93.44 81 CYS A N 1
ATOM 654 C CA . CYS A 1 81 ? -10.969 0.422 6.543 1.00 93.44 81 CYS A CA 1
ATOM 655 C C . CYS A 1 81 ? -10.546 1.873 6.759 1.00 93.44 81 CYS A C 1
ATOM 657 O O . CYS A 1 81 ? -11.297 2.808 6.476 1.00 93.44 81 CYS A O 1
ATOM 659 N N . LEU A 1 82 ? -9.331 2.047 7.268 1.00 94.31 82 LEU A N 1
ATOM 660 C CA . LEU A 1 82 ? -8.656 3.328 7.392 1.00 94.31 82 LEU A CA 1
ATOM 661 C C . LEU A 1 82 ? -7.673 3.481 6.228 1.00 94.31 82 LEU A C 1
ATOM 663 O O . LEU A 1 82 ? -6.750 2.683 6.066 1.00 94.31 82 LEU A O 1
ATOM 667 N N . LEU A 1 83 ? -7.872 4.524 5.434 1.00 94.69 83 LEU A N 1
ATOM 668 C CA . LEU A 1 83 ? -7.007 4.918 4.334 1.00 94.69 83 LEU A CA 1
ATOM 669 C C . LEU A 1 83 ? -6.027 5.985 4.817 1.00 94.69 83 LEU A C 1
ATOM 671 O O . LEU A 1 83 ? -6.442 7.025 5.335 1.00 94.69 83 LEU A O 1
ATOM 675 N N . VAL A 1 84 ? -4.731 5.750 4.614 1.00 93.88 84 VAL A N 1
ATOM 676 C CA . VAL A 1 84 ? -3.661 6.687 4.992 1.00 93.88 84 VAL A CA 1
ATOM 677 C C . VAL A 1 84 ? -2.777 6.952 3.781 1.00 93.88 84 VAL A C 1
ATOM 679 O O . VAL A 1 84 ? -2.285 6.020 3.143 1.00 93.88 84 VAL A O 1
ATOM 682 N N . ASN A 1 85 ? -2.584 8.227 3.445 1.00 91.94 85 ASN A N 1
ATOM 683 C CA . ASN A 1 85 ? -1.734 8.612 2.325 1.00 91.94 85 ASN A CA 1
ATOM 684 C C . ASN A 1 85 ? -0.260 8.505 2.725 1.00 91.94 85 ASN A C 1
ATOM 686 O O . ASN A 1 85 ? 0.246 9.339 3.471 1.00 91.94 85 ASN A O 1
ATOM 690 N N . VAL A 1 86 ? 0.424 7.510 2.170 1.00 90.88 86 VAL A N 1
ATOM 691 C CA . VAL A 1 86 ? 1.880 7.340 2.272 1.00 90.88 86 VAL A CA 1
ATOM 692 C C . VAL A 1 86 ? 2.509 7.303 0.880 1.00 90.88 86 VAL A C 1
ATOM 694 O O . VAL A 1 86 ? 3.500 6.615 0.645 1.00 90.88 86 VAL A O 1
ATOM 697 N N . SER A 1 87 ? 1.887 7.983 -0.082 1.00 86.94 87 SER A N 1
ATOM 698 C CA . SER A 1 87 ? 2.300 7.931 -1.482 1.00 86.94 87 SER A CA 1
ATOM 699 C C . SER A 1 87 ? 3.732 8.434 -1.658 1.00 86.94 87 SER A C 1
ATOM 701 O O . SER A 1 87 ? 4.163 9.390 -1.006 1.00 86.94 87 SER A O 1
ATOM 703 N N . LYS A 1 88 ? 4.472 7.806 -2.581 1.00 77.38 88 LYS A N 1
ATOM 704 C CA . LYS A 1 88 ? 5.778 8.306 -3.027 1.00 77.38 88 LYS A CA 1
ATOM 705 C C . LYS A 1 88 ? 5.598 9.707 -3.603 1.00 77.38 88 LYS A C 1
ATOM 707 O O . LYS A 1 88 ? 5.163 9.875 -4.744 1.00 77.38 88 LYS A O 1
ATOM 712 N N . LYS A 1 89 ? 5.957 10.724 -2.822 1.00 68.50 89 LYS A N 1
ATOM 713 C CA . LYS A 1 89 ? 6.126 12.080 -3.335 1.00 68.50 89 LYS A CA 1
ATOM 714 C C . LYS A 1 89 ? 7.408 12.072 -4.147 1.00 68.50 89 LYS A C 1
ATOM 716 O O . LYS A 1 89 ? 8.500 12.097 -3.588 1.00 68.50 89 LYS A O 1
ATOM 721 N N . GLU A 1 90 ? 7.293 12.036 -5.470 1.00 55.50 90 GLU A N 1
ATOM 722 C CA . GLU A 1 90 ? 8.446 12.407 -6.275 1.00 55.50 90 GLU A CA 1
ATOM 723 C C . GLU A 1 90 ? 8.781 13.847 -5.921 1.00 55.50 90 GLU A C 1
ATOM 725 O O . GLU A 1 90 ? 7.957 14.754 -6.091 1.00 55.50 90 GLU A O 1
ATOM 730 N N . LYS A 1 91 ? 9.980 14.044 -5.365 1.00 46.03 91 LYS A N 1
ATOM 731 C CA . LYS A 1 91 ? 10.606 15.354 -5.351 1.00 46.03 91 LYS A CA 1
ATOM 732 C C . LYS A 1 91 ? 10.582 15.800 -6.807 1.00 46.03 91 LYS A C 1
ATOM 734 O O . LYS A 1 91 ? 11.364 15.325 -7.621 1.00 46.03 91 LYS A O 1
ATOM 739 N N . ARG A 1 92 ? 9.643 16.679 -7.160 1.00 43.56 92 ARG A N 1
ATOM 740 C CA . ARG A 1 92 ? 9.893 17.611 -8.248 1.00 43.56 92 ARG A CA 1
ATOM 741 C C . ARG A 1 92 ? 11.109 18.370 -7.754 1.00 43.56 92 ARG A C 1
ATOM 743 O O . ARG A 1 92 ? 10.952 19.266 -6.928 1.00 43.56 92 ARG A O 1
ATOM 750 N N . ASP A 1 93 ? 12.302 17.939 -8.148 1.00 37.88 93 ASP A N 1
ATOM 751 C CA . ASP A 1 93 ? 13.458 18.807 -8.058 1.00 37.88 93 ASP A CA 1
ATOM 752 C C . ASP A 1 93 ? 13.053 20.042 -8.848 1.00 37.88 93 ASP A C 1
ATOM 754 O O . ASP A 1 93 ? 12.865 20.008 -10.064 1.00 37.88 93 ASP A O 1
ATOM 758 N N . ILE A 1 94 ? 12.791 21.123 -8.124 1.00 41.31 94 ILE A N 1
ATOM 759 C CA . ILE A 1 94 ? 12.610 22.437 -8.715 1.00 41.31 94 ILE A CA 1
ATOM 760 C C . ILE A 1 94 ? 14.028 22.884 -9.082 1.00 41.31 94 ILE A C 1
ATOM 762 O O . ILE A 1 94 ? 14.606 23.753 -8.432 1.00 41.31 94 ILE A O 1
ATOM 766 N N . SER A 1 95 ? 14.651 22.221 -10.059 1.00 43.22 95 SER A N 1
ATOM 767 C CA . SER A 1 95 ? 15.900 22.697 -10.634 1.00 43.22 95 SER A CA 1
ATOM 768 C C . SER A 1 95 ? 15.562 23.902 -11.509 1.00 43.22 95 SER A C 1
ATOM 770 O O . SER A 1 95 ? 14.632 23.886 -12.319 1.00 43.22 95 SER A O 1
ATOM 772 N N . LYS A 1 96 ? 16.266 25.014 -11.271 1.00 37.56 96 LYS A N 1
ATOM 773 C CA . LYS A 1 96 ? 16.171 26.205 -12.118 1.00 37.56 96 LYS A CA 1
ATOM 774 C C . LYS A 1 96 ? 16.498 25.805 -13.555 1.00 37.56 96 LYS A C 1
ATOM 776 O O . LYS A 1 96 ? 17.441 25.059 -13.785 1.00 37.56 96 LYS A O 1
ATOM 781 N N . ALA A 1 97 ? 15.707 26.325 -14.489 1.00 37.84 97 ALA A N 1
ATOM 782 C CA . ALA A 1 97 ? 15.863 26.102 -15.915 1.00 37.84 97 ALA A CA 1
ATOM 783 C C . ALA A 1 97 ? 17.270 26.501 -16.387 1.00 37.84 97 ALA A C 1
ATOM 785 O O . ALA A 1 97 ? 17.579 27.690 -16.468 1.00 37.84 97 ALA A O 1
ATOM 786 N N . GLU A 1 98 ? 18.094 25.516 -16.731 1.00 39.78 98 GLU A N 1
ATOM 787 C CA . GLU A 1 98 ? 19.195 25.714 -17.667 1.00 39.78 98 GLU A CA 1
ATOM 788 C C . GLU A 1 98 ? 18.663 25.384 -19.063 1.00 39.78 98 GLU A C 1
ATOM 790 O O . GLU A 1 98 ? 18.118 24.311 -19.323 1.00 39.78 98 GLU A O 1
ATOM 795 N N . ILE A 1 99 ? 18.693 26.398 -19.924 1.00 47.44 99 ILE A N 1
ATOM 796 C CA . ILE A 1 99 ? 18.176 26.353 -21.286 1.00 47.44 99 ILE A CA 1
ATOM 797 C C . ILE A 1 99 ? 19.148 25.519 -22.119 1.00 47.44 99 ILE A C 1
ATOM 799 O O . ILE A 1 99 ? 20.189 26.027 -22.523 1.00 47.44 99 ILE A O 1
ATOM 803 N N . GLU A 1 100 ? 18.777 24.285 -22.448 1.00 43.81 100 GLU A N 1
ATOM 804 C CA . GLU A 1 100 ? 19.319 23.588 -23.615 1.00 43.81 100 GLU A CA 1
ATOM 805 C C . GLU A 1 100 ? 18.173 23.100 -24.509 1.00 43.81 100 GLU A C 1
ATOM 807 O O . GLU A 1 100 ? 17.189 22.505 -24.067 1.00 43.81 100 GLU A O 1
ATOM 812 N N . TYR A 1 101 ? 18.266 23.456 -25.788 1.00 43.31 101 TYR A N 1
ATOM 813 C CA . TYR A 1 101 ? 17.222 23.267 -26.787 1.00 43.31 101 TYR A CA 1
ATOM 814 C C . TYR A 1 101 ? 17.120 21.808 -27.279 1.00 43.31 101 TYR A C 1
ATOM 816 O O . TYR A 1 101 ? 18.115 21.191 -27.641 1.00 43.31 101 TYR A O 1
ATOM 824 N N . ASN A 1 102 ? 15.862 21.372 -27.445 1.00 44.44 102 ASN A N 1
ATOM 825 C CA . ASN A 1 102 ? 15.329 20.336 -28.349 1.00 44.44 102 ASN A CA 1
ATOM 826 C C . ASN A 1 102 ? 15.652 18.847 -28.112 1.00 44.44 102 ASN A C 1
ATOM 828 O O . ASN A 1 102 ? 16.496 18.297 -28.807 1.00 44.44 102 ASN A O 1
ATOM 832 N N . ILE A 1 103 ? 14.781 18.162 -27.344 1.00 47.50 103 ILE A N 1
ATOM 833 C CA . ILE A 1 103 ? 13.923 17.053 -27.837 1.00 47.50 103 ILE A CA 1
ATOM 834 C C . ILE A 1 103 ? 12.566 17.130 -27.108 1.00 47.50 103 ILE A C 1
ATOM 836 O O . ILE A 1 103 ? 12.494 16.982 -25.891 1.00 47.50 103 ILE A O 1
ATOM 840 N N . VAL A 1 104 ? 11.474 17.350 -27.847 1.00 47.88 104 VAL A N 1
ATOM 841 C CA . VAL A 1 104 ? 10.103 17.337 -27.308 1.00 47.88 104 VAL A CA 1
ATOM 842 C C . VAL A 1 104 ? 9.624 15.890 -27.182 1.00 47.88 104 VAL A C 1
ATOM 844 O O . VAL A 1 104 ? 9.203 15.266 -28.153 1.00 47.88 104 VAL A O 1
ATOM 847 N N . GLY A 1 105 ? 9.684 15.370 -25.961 1.00 50.47 105 GLY A N 1
ATOM 848 C CA . GLY A 1 105 ? 9.014 14.152 -25.515 1.00 50.47 105 GLY A CA 1
ATOM 849 C C . GLY A 1 105 ? 9.192 13.995 -24.000 1.00 50.47 105 GLY A C 1
ATOM 850 O O . GLY A 1 105 ? 10.236 14.397 -23.487 1.00 50.47 105 GLY A O 1
ATOM 851 N N . PRO A 1 106 ? 8.213 13.457 -23.247 1.00 44.53 106 PRO A N 1
ATOM 852 C CA . PRO A 1 106 ? 8.407 13.188 -21.826 1.00 44.53 106 PRO A CA 1
ATOM 853 C C . PRO A 1 106 ? 9.510 12.132 -21.669 1.00 44.53 106 PRO A C 1
ATOM 855 O O . PRO A 1 106 ? 9.271 10.950 -21.907 1.00 44.53 106 PRO A O 1
ATOM 858 N N . GLN A 1 107 ? 10.725 12.549 -21.300 1.00 52.19 107 GLN A N 1
ATOM 859 C CA . GLN A 1 107 ? 11.846 11.648 -21.022 1.00 52.19 107 GLN A CA 1
ATOM 860 C C . GLN A 1 107 ? 11.644 10.958 -19.667 1.00 52.19 107 GLN A C 1
ATOM 862 O O . GLN A 1 107 ? 12.350 11.216 -18.698 1.00 52.19 107 GLN A O 1
ATOM 867 N N . ILE A 1 108 ? 10.654 10.073 -19.583 1.00 55.31 108 ILE A N 1
ATOM 868 C CA . ILE A 1 108 ? 10.629 9.053 -18.537 1.00 55.31 108 ILE A CA 1
ATOM 869 C C . ILE A 1 108 ? 11.367 7.848 -19.120 1.00 55.31 108 ILE A C 1
ATOM 871 O O . ILE A 1 108 ? 10.780 7.035 -19.832 1.00 55.31 108 ILE A O 1
ATOM 875 N N . ALA A 1 109 ? 12.676 7.783 -18.887 1.00 61.62 109 ALA A N 1
ATOM 876 C CA . ALA A 1 109 ? 13.491 6.632 -19.253 1.00 61.62 109 ALA A CA 1
ATOM 877 C C . ALA A 1 109 ? 13.508 5.619 -18.102 1.00 61.62 109 ALA A C 1
ATOM 879 O O . ALA A 1 109 ? 13.516 5.997 -16.931 1.00 61.62 109 ALA A O 1
ATOM 880 N N . PHE A 1 110 ? 13.530 4.328 -18.433 1.00 71.25 110 PHE A N 1
ATOM 881 C CA . PHE A 1 110 ? 13.813 3.303 -17.434 1.00 71.25 110 PHE A CA 1
ATOM 882 C C . PHE A 1 110 ? 15.250 3.427 -16.921 1.00 71.25 110 PHE A C 1
ATOM 884 O O . PHE A 1 110 ? 16.162 3.802 -17.658 1.00 71.25 110 PHE A O 1
ATOM 891 N N . VAL A 1 111 ? 15.443 3.077 -15.655 1.00 76.69 111 VAL A N 1
ATOM 892 C CA . VAL A 1 111 ? 16.737 3.051 -14.962 1.00 76.69 111 VAL A CA 1
ATOM 893 C C . VAL A 1 111 ? 17.119 1.611 -14.601 1.00 76.69 111 VAL A C 1
ATOM 895 O O . VAL A 1 111 ? 16.409 0.669 -14.942 1.00 76.69 111 VAL A O 1
ATOM 898 N N . GLN A 1 112 ? 18.252 1.399 -13.928 1.00 78.44 112 GLN A N 1
ATOM 899 C CA . GLN A 1 112 ? 18.672 0.048 -13.519 1.00 78.44 112 GLN A CA 1
ATOM 900 C C . GLN A 1 112 ? 17.835 -0.527 -12.367 1.00 78.44 112 GLN A C 1
ATOM 902 O O . GLN A 1 112 ? 17.770 -1.743 -12.200 1.00 78.44 112 GLN A O 1
ATOM 907 N N . ASP A 1 113 ? 17.191 0.335 -11.580 1.00 81.44 113 ASP A N 1
ATOM 908 C CA . ASP A 1 113 ? 16.362 -0.074 -10.453 1.00 81.44 113 ASP A CA 1
ATOM 909 C C . ASP A 1 113 ? 14.983 -0.570 -10.929 1.00 81.44 113 ASP A C 1
ATOM 911 O O . ASP A 1 113 ? 14.197 0.166 -11.539 1.00 81.44 113 ASP A O 1
ATOM 915 N N . LEU A 1 114 ? 14.693 -1.844 -10.648 1.00 83.75 114 LEU A N 1
ATOM 916 C CA . LEU A 1 114 ? 13.441 -2.495 -11.028 1.00 83.75 114 LEU A CA 1
ATOM 917 C C . LEU A 1 114 ? 12.226 -1.866 -10.331 1.00 83.75 114 LEU A C 1
ATOM 919 O O . LEU A 1 114 ? 11.203 -1.663 -10.983 1.00 83.75 114 LEU A O 1
ATOM 923 N N . ASP A 1 115 ? 12.333 -1.521 -9.045 1.00 82.94 115 ASP A N 1
ATOM 924 C CA . ASP A 1 115 ? 11.233 -0.937 -8.269 1.00 82.94 115 ASP A CA 1
ATOM 925 C C . ASP A 1 115 ? 10.872 0.457 -8.805 1.00 82.94 115 ASP A C 1
ATOM 927 O O . ASP A 1 115 ? 9.687 0.806 -8.887 1.00 82.94 115 ASP A O 1
ATOM 931 N N . VAL A 1 116 ? 11.878 1.239 -9.216 1.00 80.69 116 VAL A N 1
ATOM 932 C CA . VAL A 1 116 ? 11.669 2.537 -9.881 1.00 80.69 116 VAL A CA 1
ATOM 933 C C . VAL A 1 116 ? 10.920 2.342 -11.198 1.00 80.69 116 VAL A C 1
ATOM 935 O O . VAL A 1 116 ? 9.889 2.977 -11.416 1.00 80.69 116 VAL A O 1
ATOM 938 N N . ASN A 1 117 ? 11.361 1.413 -12.047 1.00 86.50 117 ASN A N 1
ATOM 939 C CA . ASN A 1 117 ? 10.704 1.160 -13.333 1.00 86.50 117 ASN A CA 1
ATOM 940 C C . ASN A 1 117 ? 9.261 0.667 -13.174 1.00 86.50 117 ASN A C 1
ATOM 942 O O . ASN A 1 117 ? 8.367 1.113 -13.898 1.00 86.50 117 ASN A O 1
ATOM 946 N N . LEU A 1 118 ? 9.005 -0.223 -12.213 1.00 88.88 118 LEU A N 1
ATOM 947 C CA . LEU A 1 118 ? 7.655 -0.709 -11.930 1.00 88.88 118 LEU A CA 1
ATOM 948 C C . LEU A 1 118 ? 6.746 0.405 -11.399 1.00 88.88 118 LEU A C 1
ATOM 950 O O . LEU A 1 118 ? 5.580 0.474 -11.797 1.00 88.88 118 LEU A O 1
ATOM 954 N N . ASN A 1 119 ? 7.264 1.309 -10.560 1.00 84.62 119 ASN A N 1
ATOM 955 C CA . ASN A 1 119 ? 6.530 2.507 -10.149 1.00 84.62 119 ASN A CA 1
ATOM 956 C C . ASN A 1 119 ? 6.165 3.373 -11.369 1.00 84.62 119 ASN A C 1
ATOM 958 O O . ASN A 1 119 ? 4.987 3.697 -11.539 1.00 84.62 119 ASN A O 1
ATOM 962 N N . LEU A 1 120 ? 7.124 3.661 -12.256 1.00 85.62 120 LEU A N 1
ATOM 963 C CA . LEU A 1 120 ? 6.884 4.459 -13.465 1.00 85.62 120 LEU A CA 1
ATOM 964 C C . LEU A 1 120 ? 5.757 3.870 -14.328 1.00 85.62 120 LEU A C 1
ATOM 966 O O . LEU A 1 120 ? 4.842 4.594 -14.730 1.00 85.62 120 LEU A O 1
ATOM 970 N N . VAL A 1 121 ? 5.767 2.551 -14.561 1.00 88.25 121 VAL A N 1
ATOM 971 C CA . VAL A 1 121 ? 4.695 1.874 -15.314 1.00 88.25 121 VAL A CA 1
ATOM 972 C C . VAL A 1 121 ? 3.356 1.961 -14.577 1.00 88.25 121 VAL A C 1
ATOM 974 O O . VAL A 1 121 ? 2.343 2.295 -15.194 1.00 88.25 121 VAL A O 1
ATOM 977 N N . ARG A 1 122 ? 3.333 1.709 -13.261 1.00 88.25 122 ARG A N 1
ATOM 978 C CA . ARG A 1 122 ? 2.108 1.753 -12.444 1.00 88.25 122 ARG A CA 1
ATOM 979 C C . ARG A 1 122 ? 1.469 3.144 -12.431 1.00 88.25 122 ARG A C 1
ATOM 981 O O . ARG A 1 122 ? 0.257 3.233 -12.576 1.00 88.25 122 ARG A O 1
ATOM 988 N N . ARG A 1 123 ? 2.263 4.213 -12.299 1.00 83.31 123 ARG A N 1
ATOM 989 C CA . ARG A 1 123 ? 1.772 5.605 -12.332 1.00 83.31 123 ARG A CA 1
ATOM 990 C C . ARG A 1 123 ? 1.244 6.004 -13.705 1.00 83.31 123 ARG A C 1
ATOM 992 O O . ARG A 1 123 ? 0.320 6.805 -13.796 1.00 83.31 123 ARG A O 1
ATOM 999 N N . LYS A 1 124 ? 1.839 5.476 -14.779 1.00 85.44 124 LYS A N 1
ATOM 1000 C CA . LYS A 1 124 ? 1.380 5.749 -16.147 1.00 85.44 124 LYS A CA 1
ATOM 1001 C C . LYS A 1 124 ? 0.079 5.012 -16.479 1.00 85.44 124 LYS A C 1
ATOM 1003 O O . LYS A 1 124 ? -0.719 5.527 -17.257 1.00 85.44 124 LYS A O 1
ATOM 1008 N N . LEU A 1 125 ? -0.122 3.828 -15.901 1.00 85.25 125 LEU A N 1
ATOM 1009 C CA . LEU A 1 125 ? -1.285 2.964 -16.100 1.00 85.25 125 LEU A CA 1
ATOM 1010 C C . LEU A 1 125 ? -2.020 2.734 -14.769 1.00 85.25 125 LEU A C 1
ATOM 1012 O O . LEU A 1 125 ? -1.973 1.640 -14.201 1.00 85.25 125 LEU A O 1
ATOM 1016 N N . SER A 1 126 ? -2.728 3.762 -14.292 1.00 81.81 126 SER A N 1
ATOM 1017 C CA . SER A 1 126 ? -3.547 3.725 -13.070 1.00 81.81 126 SER A CA 1
ATOM 1018 C C . SER A 1 126 ? -4.828 2.905 -13.260 1.00 81.81 126 SER A C 1
ATOM 1020 O O . SER A 1 126 ? -5.933 3.436 -13.292 1.00 81.81 126 SER A O 1
ATOM 1022 N N . THR A 1 127 ? -4.681 1.593 -13.438 1.00 84.94 127 THR A N 1
ATOM 1023 C CA . THR A 1 127 ? -5.792 0.653 -13.611 1.00 84.94 127 THR A CA 1
ATOM 1024 C C . THR A 1 127 ? -5.632 -0.561 -12.694 1.00 84.94 127 THR A C 1
ATOM 1026 O O . THR A 1 127 ? -4.518 -1.087 -12.563 1.00 84.94 127 THR A O 1
ATOM 1029 N N . PRO A 1 128 ? -6.722 -1.067 -12.083 1.00 82.69 128 PRO A N 1
ATOM 1030 C CA . PRO A 1 128 ? -6.672 -2.280 -11.265 1.00 82.69 128 PRO A CA 1
ATOM 1031 C C . PRO A 1 128 ? -6.343 -3.538 -12.090 1.00 82.69 128 PRO A C 1
ATOM 1033 O O . PRO A 1 128 ? -5.942 -4.561 -11.537 1.00 82.69 128 PRO A O 1
ATOM 1036 N N . TYR A 1 129 ? -6.467 -3.472 -13.419 1.00 87.62 129 TYR A N 1
ATOM 1037 C CA . TYR A 1 129 ? -6.178 -4.593 -14.316 1.00 87.62 129 TYR A CA 1
ATOM 1038 C C . TYR A 1 129 ? -4.685 -4.756 -14.635 1.00 87.62 129 TYR A C 1
ATOM 1040 O O . TYR A 1 129 ? -4.298 -5.745 -15.258 1.00 87.62 129 TYR A O 1
ATOM 1048 N N . LEU A 1 130 ? -3.828 -3.819 -14.211 1.00 89.88 130 LEU A N 1
ATOM 1049 C CA . LEU A 1 130 ? -2.384 -3.937 -14.385 1.00 89.88 130 LEU A CA 1
ATOM 1050 C C . LEU A 1 130 ? -1.809 -4.935 -13.372 1.00 89.88 130 LEU A C 1
ATOM 1052 O O . LEU A 1 130 ? -1.817 -4.705 -12.160 1.00 89.88 130 LEU A O 1
ATOM 1056 N N . GLN A 1 131 ? -1.254 -6.027 -13.875 1.00 89.06 131 GLN A N 1
ATOM 1057 C CA . GLN A 1 131 ? -0.601 -7.063 -13.088 1.00 89.06 131 GLN A CA 1
ATOM 1058 C C . GLN A 1 131 ? 0.914 -6.986 -13.251 1.00 89.06 131 GLN A C 1
ATOM 1060 O O . GLN A 1 131 ? 1.435 -6.740 -14.338 1.00 89.06 131 GLN A O 1
ATOM 1065 N N . MET A 1 132 ? 1.621 -7.198 -12.144 1.00 90.88 132 MET A N 1
ATOM 1066 C CA . MET A 1 132 ? 3.080 -7.227 -12.081 1.00 90.88 132 MET A CA 1
ATOM 1067 C C . MET A 1 132 ? 3.482 -8.480 -11.311 1.00 90.88 132 MET A C 1
ATOM 1069 O O . MET A 1 132 ? 3.101 -8.639 -10.153 1.00 90.88 132 MET A O 1
ATOM 1073 N N . LYS A 1 133 ? 4.210 -9.385 -11.964 1.00 89.19 133 LYS A N 1
ATOM 1074 C CA . LYS A 1 133 ? 4.683 -10.634 -11.368 1.00 89.19 133 LYS A CA 1
ATOM 1075 C C . LYS A 1 133 ? 6.201 -10.658 -11.376 1.00 89.19 133 LYS A C 1
ATOM 1077 O O . LYS A 1 133 ? 6.805 -10.764 -12.439 1.00 89.19 133 LYS A O 1
ATOM 1082 N N . GLU A 1 134 ? 6.799 -10.598 -10.195 1.00 90.19 134 GLU A N 1
ATOM 1083 C CA . GLU A 1 134 ? 8.236 -10.788 -10.027 1.00 90.19 134 GLU A CA 1
ATOM 1084 C C . GLU A 1 134 ? 8.590 -12.276 -9.996 1.00 90.19 134 GLU A C 1
ATOM 1086 O O . GLU A 1 134 ? 7.875 -13.104 -9.424 1.00 90.19 134 GLU A O 1
ATOM 1091 N N . LEU A 1 135 ? 9.701 -12.619 -10.636 1.00 91.38 135 LEU A N 1
ATOM 1092 C CA . LEU A 1 135 ? 10.280 -13.951 -10.645 1.00 91.38 135 LEU A CA 1
ATOM 1093 C C . LEU A 1 135 ? 11.805 -13.876 -10.607 1.00 91.38 135 LEU A C 1
ATOM 1095 O O . LEU A 1 135 ? 12.423 -12.857 -10.912 1.00 91.38 135 LEU A O 1
ATOM 1099 N N . LYS A 1 136 ? 12.408 -14.996 -10.234 1.00 91.81 136 LYS A N 1
ATOM 1100 C CA . LYS A 1 136 ? 13.849 -15.189 -10.188 1.00 91.81 136 LYS A CA 1
ATOM 1101 C C . LYS A 1 136 ? 14.286 -16.040 -11.378 1.00 91.81 136 LYS A C 1
ATOM 1103 O O . LYS A 1 136 ? 13.736 -17.120 -11.583 1.00 91.81 136 LYS A O 1
ATOM 1108 N N . VAL A 1 137 ? 15.232 -15.546 -12.175 1.00 90.69 137 VAL A N 1
ATOM 1109 C CA . VAL A 1 137 ? 15.719 -16.214 -13.392 1.00 90.69 137 VAL A CA 1
ATOM 1110 C C . VAL A 1 137 ? 17.241 -16.319 -13.368 1.00 90.69 137 VAL A C 1
ATOM 1112 O O . VAL A 1 137 ? 17.936 -15.419 -12.901 1.00 90.69 137 VAL A O 1
ATOM 1115 N N . GLY A 1 138 ? 17.755 -17.420 -13.918 1.00 87.00 138 GLY A N 1
ATOM 1116 C CA . GLY A 1 138 ? 19.183 -17.714 -13.990 1.00 87.00 138 GLY A CA 1
ATOM 1117 C C . GLY A 1 138 ? 19.650 -18.542 -12.796 1.00 87.00 138 GLY A C 1
ATOM 1118 O O . GLY A 1 138 ? 19.402 -18.196 -11.646 1.00 87.00 138 GLY A O 1
ATOM 1119 N N . SER A 1 139 ? 20.341 -19.646 -13.078 1.00 79.44 139 SER A N 1
ATOM 1120 C CA . SER A 1 139 ? 20.798 -20.605 -12.064 1.00 79.44 139 SER A CA 1
ATOM 1121 C C . SER A 1 139 ? 21.918 -20.066 -11.174 1.00 79.44 139 SER A C 1
ATOM 1123 O O . SER A 1 139 ? 22.004 -20.452 -10.014 1.00 79.44 139 SER A O 1
ATOM 1125 N N . LEU A 1 140 ? 22.766 -19.181 -11.709 1.00 80.69 140 LEU A N 1
ATOM 1126 C CA . LEU A 1 140 ? 23.918 -18.630 -10.994 1.00 80.69 140 LEU A CA 1
ATOM 1127 C C . LEU A 1 140 ? 23.641 -17.237 -10.414 1.00 80.69 140 LEU A C 1
ATOM 1129 O O . LEU A 1 140 ? 23.875 -17.006 -9.234 1.00 80.69 140 LEU A O 1
ATOM 1133 N N . SER A 1 141 ? 23.143 -16.305 -11.232 1.00 84.75 141 SER A N 1
ATOM 1134 C CA . SER A 1 141 ? 22.921 -14.913 -10.814 1.00 84.75 141 SER A CA 1
ATOM 1135 C C . SER A 1 141 ? 21.634 -14.708 -10.016 1.00 84.75 141 SER A C 1
ATOM 1137 O O . SER A 1 141 ? 21.520 -13.710 -9.307 1.00 84.75 141 SER A O 1
ATOM 1139 N N . ASN A 1 142 ? 20.665 -15.626 -10.136 1.00 87.19 142 ASN A N 1
ATOM 1140 C CA . ASN A 1 142 ? 19.358 -15.560 -9.481 1.00 87.19 142 ASN A CA 1
ATOM 1141 C C . ASN A 1 142 ? 18.710 -14.162 -9.590 1.00 87.19 142 ASN A C 1
ATOM 1143 O O . ASN A 1 142 ? 18.275 -13.543 -8.606 1.00 87.19 142 ASN A O 1
ATOM 1147 N N . THR A 1 143 ? 18.726 -13.631 -10.810 1.00 87.44 143 THR A N 1
ATOM 1148 C CA . THR A 1 143 ? 18.350 -12.256 -11.132 1.00 87.44 143 THR A CA 1
ATOM 1149 C C . THR A 1 143 ? 16.844 -12.071 -10.962 1.00 87.44 143 THR A C 1
ATOM 1151 O O . THR A 1 143 ? 16.058 -12.889 -11.440 1.00 87.44 143 THR A O 1
ATOM 1154 N N . THR A 1 144 ? 16.426 -10.999 -10.281 1.00 90.25 144 THR A N 1
ATOM 1155 C CA . THR A 1 144 ? 15.003 -10.630 -10.199 1.00 90.25 144 THR A CA 1
ATOM 1156 C C . THR A 1 144 ? 14.560 -9.989 -11.507 1.00 90.25 144 THR A C 1
ATOM 1158 O O . THR A 1 144 ? 15.196 -9.055 -11.988 1.00 90.25 144 THR A O 1
ATOM 1161 N N . VAL A 1 145 ? 13.451 -10.466 -12.057 1.00 90.31 145 VAL A N 1
ATOM 1162 C CA . VAL A 1 145 ? 12.809 -9.938 -13.264 1.00 90.31 145 VAL A CA 1
ATOM 1163 C C . VAL A 1 145 ? 11.314 -9.808 -13.007 1.00 90.31 145 VAL A C 1
ATOM 1165 O O . VAL A 1 145 ? 10.747 -10.609 -12.268 1.00 90.31 145 VAL A O 1
ATOM 1168 N N . ALA A 1 146 ? 10.659 -8.831 -13.630 1.00 91.25 146 ALA A N 1
ATOM 1169 C CA . ALA A 1 146 ? 9.217 -8.639 -13.512 1.00 91.25 146 ALA A CA 1
ATOM 1170 C C . ALA A 1 146 ? 8.521 -8.780 -14.870 1.00 91.25 146 ALA A C 1
ATOM 1172 O O . ALA A 1 146 ? 8.942 -8.181 -15.858 1.00 91.25 146 ALA A O 1
ATOM 1173 N N . ILE A 1 147 ? 7.429 -9.543 -14.905 1.00 91.25 147 ILE A N 1
ATOM 1174 C CA . ILE A 1 147 ? 6.489 -9.594 -16.028 1.00 91.25 147 ILE A CA 1
ATOM 1175 C C . ILE A 1 147 ? 5.345 -8.634 -15.716 1.00 91.25 147 ILE A C 1
ATOM 1177 O O . ILE A 1 147 ? 4.671 -8.782 -14.695 1.00 91.25 147 ILE A O 1
ATOM 1181 N N . VAL A 1 148 ? 5.113 -7.672 -16.606 1.00 91.56 148 VAL A N 1
ATOM 1182 C CA . VAL A 1 148 ? 4.058 -6.661 -16.469 1.00 91.56 148 VAL A CA 1
ATOM 1183 C C . VAL A 1 148 ? 3.065 -6.807 -17.614 1.00 91.56 148 VAL A C 1
ATOM 1185 O O . VAL A 1 148 ? 3.468 -6.859 -18.773 1.00 91.56 148 VAL A O 1
ATOM 1188 N N . TYR A 1 149 ? 1.774 -6.900 -17.301 1.00 90.56 149 TYR A N 1
ATOM 1189 C CA . TYR A 1 149 ? 0.719 -7.108 -18.295 1.00 90.56 149 TYR A CA 1
ATOM 1190 C C . TYR A 1 149 ? -0.626 -6.571 -17.802 1.00 90.56 149 TYR A C 1
ATOM 1192 O O . TYR A 1 149 ? -0.838 -6.411 -16.603 1.00 90.56 149 TYR A O 1
ATOM 1200 N N . VAL A 1 150 ? -1.549 -6.304 -18.725 1.00 91.12 150 VAL A N 1
ATOM 1201 C CA . VAL A 1 150 ? -2.929 -5.920 -18.397 1.00 91.12 150 VAL A CA 1
ATOM 1202 C C . VAL A 1 150 ? -3.830 -7.134 -18.602 1.00 91.12 150 VAL A C 1
ATOM 1204 O O . VAL A 1 150 ? -3.867 -7.695 -19.694 1.00 91.12 150 VAL A O 1
ATOM 1207 N N . THR A 1 151 ? -4.538 -7.567 -17.557 1.00 88.00 151 THR A N 1
ATOM 1208 C CA . THR A 1 151 ? -5.387 -8.776 -17.603 1.00 88.00 151 THR A CA 1
ATOM 1209 C C . THR A 1 151 ? -6.652 -8.602 -18.422 1.00 88.00 151 THR A C 1
ATOM 1211 O O . THR A 1 151 ? -7.195 -9.581 -18.929 1.00 88.00 151 THR A O 1
ATOM 1214 N N . ARG A 1 152 ? -7.139 -7.367 -18.535 1.00 80.38 152 ARG A N 1
ATOM 1215 C CA . ARG A 1 152 ? -8.343 -7.034 -19.281 1.00 80.38 152 ARG A CA 1
ATOM 1216 C C . ARG A 1 152 ? -8.060 -5.861 -20.201 1.00 80.38 152 ARG A C 1
ATOM 1218 O O . ARG A 1 152 ? -7.817 -4.751 -19.742 1.00 80.38 152 ARG A O 1
ATOM 1225 N N . ILE A 1 153 ? -8.112 -6.138 -21.492 1.00 64.81 153 ILE A N 1
ATOM 1226 C CA . ILE A 1 153 ? -8.081 -5.146 -22.562 1.00 64.81 153 ILE A CA 1
ATOM 1227 C C . ILE A 1 153 ? -9.500 -5.123 -23.118 1.00 64.81 153 ILE A C 1
ATOM 1229 O O . ILE A 1 153 ? -9.981 -6.141 -23.613 1.00 64.81 153 ILE A O 1
ATOM 1233 N N . SER A 1 154 ? -10.201 -4.019 -22.887 1.00 59.78 154 SER A N 1
ATOM 1234 C CA . SER A 1 154 ? -11.563 -3.765 -23.367 1.00 59.78 154 SER A CA 1
ATOM 1235 C C . SER A 1 154 ? -11.536 -2.968 -24.655 1.00 59.78 154 SER A C 1
ATOM 1237 O O . SER A 1 154 ? -10.742 -2.000 -24.680 1.00 59.78 154 SER A O 1
#